Protein AF-A0A2R4X3U2-F1 (afdb_monomer)

Organism: NCBI:txid1679096

Nearest PDB structures (foldseek):
  1aep-assembly1_A  TM=3.257E-01  e=5.524E+00  Locusta migratoria
  6s37-assembly1_A  TM=3.077E-01  e=6.417E+00  Pseudomonas putida KT2440
  7vvj-assembly1_R  TM=3.241E-01  e=7.092E+00  Homo sapiens
  5ew5-assembly4_D  TM=3.239E-01  e=7.092E+00  Escherichia coli

Sequence (128 aa):
MPNPSLRDRFVDELTRDLAVSLTAICVAVAALLGYGWAIGSTVGGFTLAMVLALVIPEIHDRVWPTSYTGLAAVAWTVAAAVIVGGVFLAVEWVARLALAPTAAAGVGFVVTSAVAYALATVARSSDR

Structure (mmCIF, N/CA/C/O backbone):
data_AF-A0A2R4X3U2-F1
#
_entry.id   AF-A0A2R4X3U2-F1
#
loop_
_atom_site.group_PDB
_atom_site.id
_atom_site.type_symbol
_atom_site.label_atom_id
_atom_site.label_alt_id
_atom_site.label_comp_id
_atom_site.label_asym_id
_atom_site.label_entity_id
_atom_site.label_seq_id
_atom_site.pdbx_PDB_ins_code
_atom_site.Cartn_x
_atom_site.Cartn_y
_atom_site.Cartn_z
_atom_site.occupancy
_atom_site.B_iso_or_equiv
_atom_site.auth_seq_id
_atom_site.auth_comp_id
_atom_site.auth_asym_id
_atom_site.auth_atom_id
_atom_site.pdbx_PDB_model_num
ATOM 1 N N . MET A 1 1 ? -31.117 2.927 28.968 1.00 49.56 1 MET A N 1
ATOM 2 C CA . MET A 1 1 ? -29.747 3.435 28.733 1.00 49.56 1 MET A CA 1
ATOM 3 C C . MET A 1 1 ? -29.876 4.657 27.833 1.00 49.56 1 MET A C 1
ATOM 5 O O . MET A 1 1 ? -30.614 4.546 26.861 1.00 49.56 1 MET A O 1
ATOM 9 N N . PRO A 1 2 ? -29.303 5.824 28.176 1.00 57.19 2 PRO A N 1
ATOM 10 C CA . PRO A 1 2 ? -29.393 7.015 27.329 1.00 57.19 2 PRO A CA 1
ATOM 11 C C . PRO A 1 2 ? -28.725 6.730 25.981 1.00 57.19 2 PRO A C 1
ATOM 13 O O . PRO A 1 2 ? -27.627 6.177 25.959 1.00 57.19 2 PRO A O 1
ATOM 16 N N . ASN A 1 3 ? -29.380 7.075 24.871 1.00 64.88 3 ASN A N 1
ATOM 17 C CA . ASN A 1 3 ? -28.745 6.980 23.559 1.00 64.88 3 ASN A CA 1
ATOM 18 C C . ASN A 1 3 ? -27.614 8.021 23.483 1.00 64.88 3 ASN A C 1
ATOM 20 O O . ASN A 1 3 ? -27.888 9.198 23.738 1.00 64.88 3 ASN A O 1
ATOM 24 N N . PRO A 1 4 ? -26.371 7.630 23.142 1.00 73.25 4 PRO A N 1
ATOM 25 C CA . PRO A 1 4 ? -25.289 8.585 22.930 1.00 73.25 4 PRO A CA 1
ATOM 26 C C . PRO A 1 4 ? -25.667 9.553 21.806 1.00 73.25 4 PRO A C 1
ATOM 28 O O . PRO A 1 4 ? -26.312 9.162 20.826 1.00 73.25 4 PRO A O 1
ATOM 31 N N . SER A 1 5 ? -25.306 10.828 21.964 1.00 82.69 5 SER A N 1
ATOM 32 C CA . SER A 1 5 ? -25.671 11.854 20.991 1.00 82.69 5 SER A CA 1
ATOM 33 C C . SER A 1 5 ? -24.998 11.578 19.640 1.00 82.69 5 SER A C 1
ATOM 35 O O . SER A 1 5 ? -23.924 10.978 19.579 1.00 82.69 5 SER A O 1
ATOM 37 N N . LEU A 1 6 ? -25.608 12.030 18.537 1.00 77.88 6 LEU A N 1
ATOM 38 C CA . LEU A 1 6 ? -25.017 11.894 17.196 1.00 77.88 6 LEU A CA 1
ATOM 39 C C . LEU A 1 6 ? -23.599 12.470 17.127 1.00 77.88 6 LEU A C 1
ATOM 41 O O . 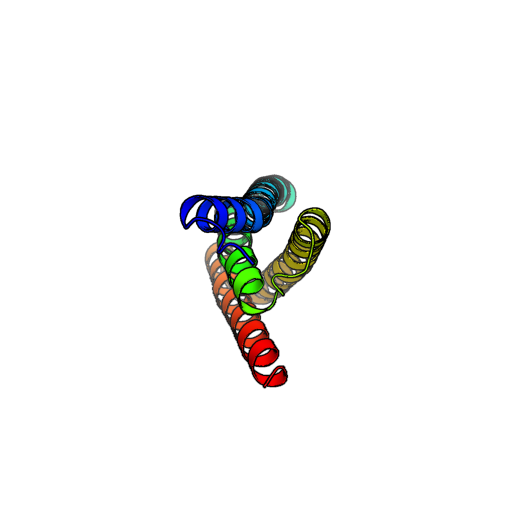LEU A 1 6 ? -22.759 11.926 16.422 1.00 77.88 6 LEU A O 1
ATOM 45 N N . ARG A 1 7 ? -23.333 13.536 17.891 1.00 80.19 7 ARG A N 1
ATOM 46 C CA . ARG A 1 7 ? -22.012 14.151 18.008 1.00 80.19 7 ARG A CA 1
ATOM 47 C C . ARG A 1 7 ? -21.005 13.209 18.658 1.00 80.19 7 ARG A C 1
ATOM 49 O O . ARG A 1 7 ? -19.906 13.085 18.138 1.00 80.19 7 ARG A O 1
ATOM 56 N N . ASP A 1 8 ? -21.369 12.558 19.758 1.00 77.19 8 ASP A N 1
ATOM 57 C CA . ASP A 1 8 ? -20.459 11.647 20.462 1.00 77.19 8 ASP A CA 1
ATOM 58 C C . ASP A 1 8 ? -20.133 10.431 19.596 1.00 77.19 8 ASP A C 1
ATOM 60 O O . ASP A 1 8 ? -18.983 10.018 19.544 1.00 77.19 8 ASP A O 1
ATOM 64 N N . ARG A 1 9 ? -21.114 9.924 18.835 1.00 69.44 9 ARG A N 1
ATOM 65 C CA . ARG A 1 9 ? -20.884 8.852 17.853 1.00 69.44 9 ARG A CA 1
ATOM 66 C C . ARG A 1 9 ? -19.982 9.316 16.711 1.00 69.44 9 ARG A C 1
ATOM 68 O O . ARG A 1 9 ? -19.035 8.621 16.389 1.00 69.44 9 ARG A O 1
ATOM 75 N N . PHE A 1 10 ? -20.217 10.509 16.159 1.00 70.69 10 PHE A N 1
ATOM 76 C CA . PHE A 1 10 ? -19.360 11.082 15.114 1.00 70.69 10 PHE A CA 1
ATOM 77 C C . PHE A 1 10 ? -17.923 11.284 15.591 1.00 70.69 10 PHE A C 1
ATOM 79 O O . PHE A 1 10 ? -16.989 10.984 14.861 1.00 70.69 10 PHE A O 1
ATOM 86 N N . VAL A 1 11 ? -17.739 11.812 16.802 1.00 70.69 11 VAL A N 1
ATOM 87 C CA . VAL A 1 11 ? -16.411 12.036 17.379 1.00 70.69 11 VAL A CA 1
ATOM 88 C C . VAL A 1 11 ? -15.728 10.705 17.658 1.00 70.69 11 VAL A C 1
ATOM 90 O O . VAL A 1 11 ? -14.563 10.568 17.312 1.00 70.69 11 VAL A O 1
ATOM 93 N N . ASP A 1 12 ? -16.419 9.724 18.230 1.00 66.06 12 ASP A N 1
ATOM 94 C CA . ASP A 1 12 ? -15.845 8.402 18.500 1.00 66.06 12 ASP A CA 1
ATOM 95 C C . ASP A 1 12 ? -15.432 7.693 17.200 1.00 66.06 12 ASP A C 1
ATOM 97 O O . ASP A 1 12 ? -14.311 7.203 17.092 1.00 66.06 12 ASP A O 1
ATOM 101 N N . GLU A 1 13 ? -16.280 7.748 16.172 1.00 62.41 13 GLU A N 1
ATOM 102 C CA . GLU A 1 13 ? -16.017 7.162 14.853 1.00 62.41 13 GLU A CA 1
ATOM 103 C C . GLU A 1 13 ? -14.865 7.879 14.133 1.00 62.41 13 GLU A C 1
ATOM 105 O O . GLU A 1 13 ? -13.924 7.229 13.684 1.00 62.41 13 GLU A O 1
ATOM 110 N N . LEU A 1 14 ? -14.834 9.221 14.158 1.00 61.78 14 LEU A N 1
ATOM 111 C CA . LEU A 1 14 ? -13.682 9.978 13.662 1.00 61.78 14 LEU A CA 1
ATOM 112 C C . LEU A 1 14 ? -12.409 9.618 14.419 1.00 61.78 14 LEU A C 1
ATOM 114 O O . LEU A 1 14 ? -11.390 9.384 13.792 1.00 61.78 14 LEU A O 1
ATOM 118 N N . THR A 1 15 ? -12.428 9.593 15.751 1.00 63.00 15 THR A N 1
ATOM 119 C CA . THR A 1 15 ? -11.201 9.418 16.547 1.00 63.00 15 THR A CA 1
ATOM 120 C C . THR A 1 15 ? -10.642 8.001 16.414 1.00 63.00 15 THR A C 1
ATOM 122 O O . THR A 1 15 ? -9.424 7.808 16.468 1.00 63.00 15 THR A O 1
ATOM 125 N N . ARG A 1 16 ? -11.517 7.015 16.201 1.00 61.28 16 ARG A N 1
ATOM 126 C CA . ARG A 1 16 ? -11.141 5.619 15.994 1.00 61.28 16 ARG A CA 1
ATOM 127 C C . ARG A 1 16 ? -10.426 5.399 14.663 1.00 61.28 16 ARG A C 1
ATOM 129 O O . ARG A 1 16 ? -9.356 4.789 14.667 1.00 61.28 16 ARG A O 1
ATOM 136 N N . ASP A 1 17 ? -10.941 5.972 13.579 1.00 67.38 17 ASP A N 1
ATOM 137 C CA . ASP A 1 17 ? -10.323 5.860 12.249 1.00 67.38 17 ASP A CA 1
ATOM 138 C C . ASP A 1 17 ? -9.196 6.867 12.017 1.00 67.38 17 ASP A C 1
ATOM 140 O O . ASP A 1 17 ? -8.296 6.632 11.202 1.00 67.38 17 ASP A O 1
ATOM 144 N N . LEU A 1 18 ? -9.169 7.968 12.776 1.00 76.56 18 LEU A N 1
ATOM 145 C CA . LEU A 1 18 ? -8.106 8.966 12.688 1.00 76.56 18 LEU A CA 1
ATOM 146 C C . LEU A 1 18 ? -6.755 8.370 13.077 1.00 76.56 18 LEU A C 1
ATOM 148 O O . LEU A 1 18 ? -5.754 8.684 12.439 1.00 76.56 18 LEU A O 1
ATOM 152 N N . ALA A 1 19 ? -6.712 7.495 14.087 1.00 81.31 19 ALA A N 1
ATOM 153 C CA . ALA A 1 19 ? -5.469 6.853 14.505 1.00 81.31 19 ALA A CA 1
ATOM 154 C C . ALA A 1 19 ? -4.883 5.985 13.382 1.00 81.31 19 ALA A C 1
ATOM 156 O O . ALA A 1 19 ? -3.699 6.106 13.069 1.00 81.31 19 ALA A O 1
ATOM 157 N N . VAL A 1 20 ? -5.706 5.159 12.735 1.00 83.50 20 VAL A N 1
ATOM 158 C CA . VAL A 1 20 ? -5.295 4.292 11.617 1.00 83.50 20 VA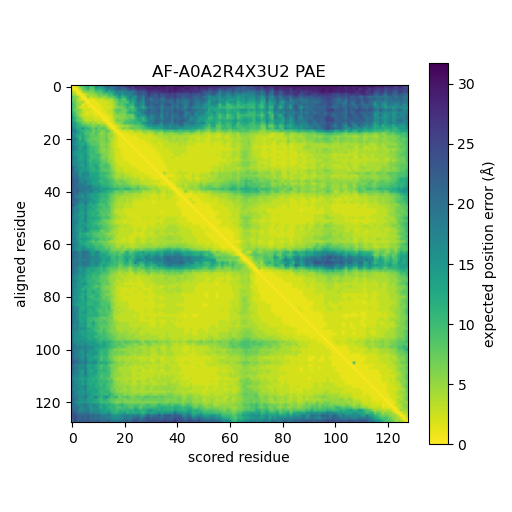L A CA 1
ATOM 159 C C . VAL A 1 20 ? -4.864 5.126 10.425 1.00 83.50 20 VAL A C 1
ATOM 161 O O . VAL A 1 20 ? -3.760 4.946 9.918 1.00 83.50 20 VAL A O 1
ATOM 164 N N . SER A 1 21 ? -5.691 6.091 10.030 1.00 84.62 21 SER A N 1
ATOM 165 C CA . SER A 1 21 ? -5.419 6.967 8.891 1.00 84.62 21 SER A CA 1
ATOM 166 C C . SER A 1 21 ? -4.128 7.760 9.091 1.00 84.62 21 SER A C 1
ATOM 168 O O . SER A 1 21 ? -3.270 7.786 8.211 1.00 84.62 21 SER A O 1
ATOM 170 N N . LEU A 1 22 ? -3.933 8.353 10.273 1.00 86.88 22 LEU A N 1
ATOM 171 C CA . LEU A 1 22 ? -2.724 9.109 10.592 1.00 86.88 22 LEU A CA 1
ATOM 172 C C . LEU A 1 22 ? -1.486 8.207 10.600 1.00 86.88 22 LEU A C 1
ATOM 174 O O . LEU A 1 22 ? -0.461 8.566 10.023 1.00 86.88 22 LEU A O 1
ATOM 178 N N . THR A 1 23 ? -1.585 7.019 11.202 1.00 87.44 23 THR A N 1
ATOM 179 C CA . THR A 1 23 ? -0.472 6.061 11.239 1.00 87.44 23 THR A CA 1
ATOM 180 C C . THR A 1 23 ? -0.125 5.581 9.830 1.00 87.44 23 THR A C 1
ATOM 182 O O . THR A 1 23 ? 1.049 5.564 9.465 1.00 87.44 23 THR A O 1
ATOM 185 N N . ALA A 1 24 ? -1.126 5.261 9.007 1.00 88.06 24 ALA A N 1
ATOM 186 C CA . ALA A 1 24 ? -0.94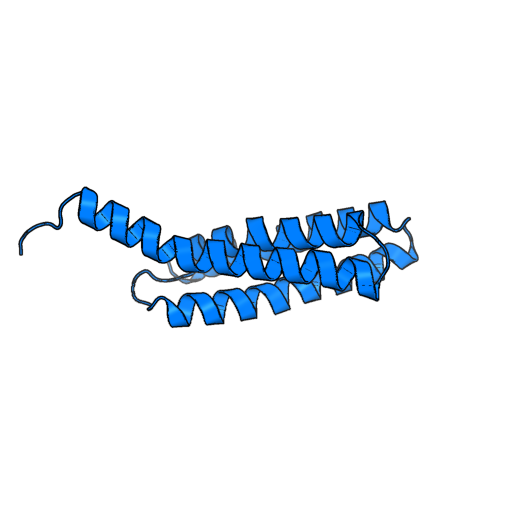3 4.860 7.616 1.00 88.06 24 ALA A CA 1
ATOM 187 C C . ALA A 1 24 ? -0.269 5.968 6.796 1.00 88.06 24 ALA A C 1
ATOM 189 O O . ALA A 1 24 ? 0.664 5.682 6.050 1.00 88.06 24 ALA A O 1
ATOM 190 N N . ILE A 1 25 ? -0.657 7.235 6.989 1.00 89.62 25 ILE A N 1
ATOM 191 C CA . ILE A 1 25 ? -0.004 8.388 6.350 1.00 89.62 25 ILE A CA 1
ATOM 192 C C . ILE A 1 25 ? 1.455 8.511 6.801 1.00 89.62 25 ILE A C 1
ATOM 194 O O . ILE A 1 25 ? 2.341 8.648 5.958 1.00 89.62 25 ILE A O 1
ATOM 198 N N . CYS A 1 26 ? 1.740 8.430 8.104 1.00 91.38 26 CYS A N 1
ATOM 199 C CA . CYS A 1 26 ? 3.112 8.493 8.613 1.00 91.38 26 CYS A CA 1
ATOM 200 C C . CYS A 1 26 ? 3.987 7.374 8.029 1.00 91.38 26 CYS A C 1
ATOM 202 O O . CYS A 1 26 ? 5.111 7.631 7.594 1.00 91.38 26 CYS A O 1
ATOM 204 N N . VAL A 1 27 ? 3.463 6.148 7.968 1.00 92.31 27 VAL A N 1
ATOM 205 C CA . VAL A 1 27 ? 4.168 5.003 7.379 1.00 92.31 27 VAL A CA 1
ATOM 206 C C . VAL A 1 27 ? 4.328 5.169 5.865 1.00 92.31 27 VAL A C 1
ATOM 208 O O . VAL A 1 27 ? 5.398 4.879 5.339 1.00 92.31 27 VAL A O 1
ATOM 211 N N . ALA A 1 28 ? 3.326 5.698 5.162 1.00 92.06 28 ALA A N 1
ATOM 212 C CA . ALA A 1 28 ? 3.403 5.985 3.732 1.00 92.06 28 ALA A CA 1
ATOM 213 C C . ALA A 1 28 ? 4.478 7.034 3.411 1.00 92.06 28 ALA A C 1
ATOM 215 O O . ALA A 1 28 ? 5.250 6.856 2.470 1.00 92.06 28 ALA A O 1
ATOM 216 N N . VAL A 1 29 ? 4.587 8.095 4.217 1.00 92.06 29 VAL A N 1
ATOM 217 C CA . VAL A 1 29 ? 5.654 9.101 4.085 1.00 92.06 29 VAL A CA 1
ATOM 218 C C . VAL A 1 29 ? 7.023 8.476 4.355 1.00 92.06 29 VAL A C 1
ATOM 220 O O . VAL A 1 29 ? 7.957 8.692 3.583 1.00 92.06 29 VAL A O 1
ATOM 223 N N . ALA A 1 30 ? 7.147 7.661 5.405 1.00 91.81 30 ALA A N 1
ATOM 224 C CA . ALA A 1 30 ? 8.386 6.945 5.696 1.00 91.81 30 ALA A CA 1
ATOM 225 C C . ALA A 1 30 ? 8.779 5.997 4.551 1.00 91.81 30 ALA A C 1
ATOM 227 O O . ALA A 1 30 ? 9.948 5.952 4.171 1.00 91.81 30 ALA A O 1
ATOM 228 N N . ALA A 1 31 ? 7.811 5.294 3.959 1.00 89.94 31 ALA A N 1
ATOM 229 C CA . ALA A 1 31 ? 8.024 4.414 2.818 1.00 89.94 31 ALA A CA 1
ATOM 230 C C . ALA A 1 31 ? 8.444 5.192 1.566 1.00 89.94 31 ALA A C 1
ATOM 232 O O . ALA A 1 31 ? 9.406 4.798 0.916 1.00 89.94 31 ALA A O 1
ATOM 233 N N . LEU A 1 32 ? 7.794 6.321 1.259 1.00 90.81 32 LEU A N 1
ATOM 234 C CA . LEU A 1 32 ? 8.168 7.198 0.144 1.00 90.81 32 LEU A CA 1
ATOM 235 C C . LEU A 1 32 ? 9.632 7.632 0.248 1.00 90.81 32 LEU A C 1
ATOM 237 O O . LEU A 1 32 ? 10.396 7.497 -0.710 1.00 90.81 32 LEU A O 1
ATOM 241 N N . LEU A 1 33 ? 10.017 8.144 1.420 1.00 89.50 33 LEU A N 1
ATOM 242 C CA . LEU A 1 33 ? 11.378 8.601 1.673 1.00 89.50 33 LEU A CA 1
ATOM 243 C C . LEU A 1 33 ? 12.354 7.424 1.636 1.00 89.50 33 LEU A C 1
ATOM 245 O O . LEU A 1 33 ? 13.308 7.452 0.864 1.00 89.50 33 LEU A O 1
ATOM 249 N N . GLY A 1 34 ? 12.094 6.361 2.398 1.00 89.31 34 GLY A N 1
ATOM 250 C CA . GLY A 1 34 ? 12.961 5.184 2.461 1.00 89.31 34 GLY A CA 1
ATOM 251 C C . GLY A 1 34 ? 13.192 4.549 1.091 1.00 89.31 34 GLY A C 1
ATOM 252 O O . GLY A 1 34 ? 14.320 4.206 0.747 1.00 89.31 34 GLY A O 1
ATOM 253 N N . TYR A 1 35 ? 12.150 4.479 0.265 1.00 90.06 35 TYR A N 1
ATOM 254 C CA . TYR A 1 35 ? 12.239 3.981 -1.101 1.00 90.06 35 TYR A CA 1
ATOM 255 C C . TYR A 1 35 ? 13.110 4.885 -1.981 1.00 90.06 35 TYR A C 1
ATOM 257 O O . TYR A 1 35 ? 13.976 4.398 -2.711 1.00 90.06 35 TYR A O 1
ATOM 265 N N . GLY A 1 36 ? 12.914 6.204 -1.904 1.00 86.50 36 GLY A N 1
ATOM 266 C CA . GLY A 1 36 ? 13.739 7.173 -2.625 1.00 86.50 36 GLY A CA 1
ATOM 267 C C . GLY A 1 36 ? 15.222 7.052 -2.268 1.00 86.50 36 GLY A C 1
ATOM 268 O O . GLY A 1 36 ? 16.061 7.050 -3.163 1.00 86.50 36 GLY A O 1
ATOM 269 N N . TRP A 1 37 ? 15.536 6.867 -0.985 1.00 86.56 37 TRP A N 1
ATOM 270 C CA . TRP A 1 37 ? 16.908 6.686 -0.505 1.00 86.56 37 TRP A CA 1
ATOM 271 C C . TRP A 1 37 ? 17.521 5.338 -0.909 1.00 86.56 37 TRP A C 1
ATOM 273 O O . TRP A 1 37 ? 18.685 5.295 -1.294 1.00 86.56 37 TRP A O 1
ATOM 283 N N . ALA A 1 38 ? 16.764 4.242 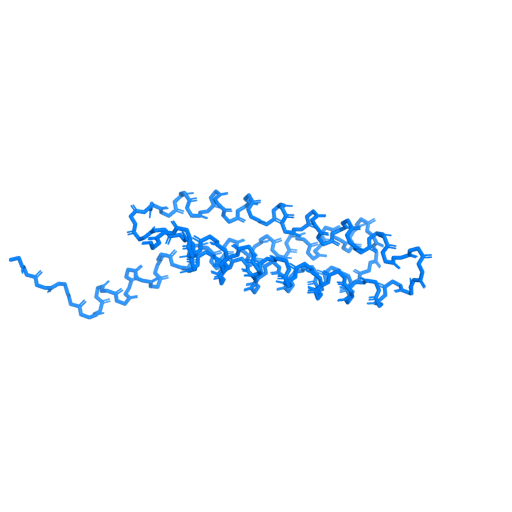-0.827 1.00 87.50 38 ALA A N 1
ATOM 284 C CA . ALA A 1 38 ? 17.296 2.896 -1.049 1.00 87.50 38 ALA A CA 1
ATOM 285 C C . ALA A 1 38 ? 17.334 2.478 -2.528 1.00 87.50 38 ALA A C 1
ATOM 287 O O . ALA A 1 38 ? 18.240 1.762 -2.946 1.00 87.50 38 ALA A O 1
ATOM 288 N N . ILE A 1 39 ? 16.332 2.883 -3.314 1.00 84.81 39 ILE A N 1
ATOM 289 C CA . ILE A 1 39 ? 16.100 2.384 -4.680 1.00 84.81 39 ILE A CA 1
ATOM 290 C C . ILE A 1 39 ? 16.227 3.508 -5.721 1.00 84.81 39 ILE A C 1
ATOM 292 O O . ILE A 1 39 ? 16.431 3.230 -6.902 1.00 84.81 39 ILE A O 1
ATOM 296 N N . GLY A 1 40 ? 16.128 4.779 -5.315 1.00 84.44 40 GLY A N 1
ATOM 297 C CA . GLY A 1 40 ? 16.355 5.925 -6.202 1.00 84.44 40 GLY A CA 1
ATOM 298 C C . GLY A 1 40 ? 15.210 6.238 -7.170 1.00 84.44 40 GLY A C 1
ATOM 299 O O . GLY A 1 40 ? 15.410 6.984 -8.125 1.00 84.44 40 GLY A O 1
ATOM 300 N N . SER A 1 41 ? 14.008 5.687 -6.958 1.00 86.12 41 SER A N 1
ATOM 301 C CA . SER A 1 41 ? 12.838 5.956 -7.809 1.00 86.12 41 SER A CA 1
ATOM 302 C C . SER A 1 41 ? 11.713 6.629 -7.027 1.00 86.12 41 SER A C 1
ATOM 304 O O . SER A 1 41 ? 11.045 6.016 -6.194 1.00 86.12 41 SER A O 1
ATOM 306 N N . THR A 1 42 ? 11.469 7.903 -7.343 1.00 87.50 42 THR A N 1
ATOM 307 C CA . THR A 1 42 ? 10.378 8.695 -6.758 1.00 87.50 42 THR A CA 1
ATOM 308 C C . THR A 1 42 ? 9.007 8.132 -7.122 1.00 87.50 42 THR A C 1
ATOM 310 O O . THR A 1 42 ? 8.119 8.107 -6.278 1.00 87.50 42 THR A O 1
ATOM 313 N N . VAL A 1 43 ? 8.828 7.637 -8.353 1.00 89.31 43 VAL A N 1
ATOM 314 C CA . VAL A 1 43 ? 7.538 7.077 -8.793 1.00 89.31 43 VAL A CA 1
ATOM 315 C C . VAL A 1 43 ? 7.237 5.755 -8.083 1.00 89.31 43 VAL A C 1
ATOM 317 O O . VAL A 1 43 ? 6.099 5.528 -7.672 1.00 89.31 43 VAL A O 1
ATOM 320 N N . GLY A 1 44 ? 8.251 4.907 -7.876 1.00 87.69 44 GLY A N 1
ATOM 321 C CA . GLY A 1 44 ? 8.115 3.671 -7.097 1.00 87.69 44 GLY A CA 1
ATOM 322 C C . GLY A 1 44 ? 7.751 3.953 -5.639 1.00 87.69 44 GLY A C 1
ATOM 323 O O . GLY A 1 44 ? 6.774 3.418 -5.124 1.00 87.69 44 GLY A O 1
ATOM 324 N N . GLY A 1 45 ? 8.459 4.891 -5.003 1.00 90.31 45 GLY A N 1
ATOM 325 C CA . GLY A 1 45 ? 8.143 5.313 -3.637 1.00 90.31 45 GLY A CA 1
ATOM 326 C C . GLY A 1 45 ? 6.751 5.935 -3.510 1.00 90.31 45 GLY A C 1
ATOM 327 O O . GLY A 1 45 ? 6.036 5.653 -2.553 1.00 90.31 45 GLY A O 1
ATOM 328 N N . PHE A 1 46 ? 6.333 6.742 -4.489 1.00 92.38 46 PHE A N 1
ATOM 329 C CA . PHE A 1 46 ? 5.009 7.365 -4.503 1.00 92.38 46 PHE A CA 1
ATOM 330 C C . PHE A 1 46 ? 3.888 6.338 -4.657 1.00 92.38 46 PHE A C 1
ATOM 332 O O . PHE A 1 46 ? 2.900 6.390 -3.930 1.00 92.38 46 PHE A O 1
ATOM 339 N N . THR A 1 47 ? 4.044 5.384 -5.573 1.00 93.00 47 THR A N 1
ATOM 340 C CA . THR A 1 47 ? 3.050 4.320 -5.771 1.00 93.00 47 THR A CA 1
ATOM 341 C C . THR A 1 47 ? 2.945 3.412 -4.548 1.00 93.00 47 THR A C 1
ATOM 343 O O . THR A 1 47 ? 1.829 3.127 -4.122 1.00 93.00 47 THR A O 1
ATOM 346 N N . LEU A 1 48 ? 4.064 3.054 -3.908 1.00 92.38 48 LEU A N 1
ATOM 347 C CA . LEU A 1 48 ? 4.056 2.351 -2.622 1.00 92.38 48 LEU A CA 1
ATOM 348 C C . LEU A 1 48 ? 3.322 3.159 -1.540 1.00 92.38 48 LEU A C 1
ATOM 350 O O . LEU A 1 48 ? 2.440 2.629 -0.868 1.00 92.38 48 LEU A O 1
ATOM 354 N N . ALA A 1 49 ? 3.635 4.448 -1.397 1.00 93.38 49 ALA A N 1
ATOM 355 C CA . ALA A 1 49 ? 2.975 5.319 -0.427 1.00 93.38 49 ALA A CA 1
ATOM 356 C C . ALA A 1 49 ? 1.461 5.419 -0.668 1.00 93.38 49 ALA A C 1
ATOM 358 O O . ALA A 1 49 ? 0.687 5.381 0.286 1.00 93.38 49 ALA A O 1
ATOM 359 N N . MET A 1 50 ? 1.029 5.481 -1.931 1.00 92.50 50 MET A N 1
ATOM 360 C CA . MET A 1 50 ? -0.389 5.459 -2.296 1.00 92.50 50 MET A CA 1
ATOM 361 C C . MET A 1 50 ? -1.071 4.151 -1.907 1.00 92.50 50 MET A C 1
ATOM 363 O O . MET A 1 50 ? -2.165 4.203 -1.350 1.00 92.50 50 MET A O 1
ATOM 367 N N . VAL A 1 51 ? -0.438 2.993 -2.131 1.00 92.00 51 VAL A N 1
ATOM 368 C CA . VAL A 1 51 ? -0.990 1.717 -1.646 1.00 92.00 51 VAL A CA 1
ATOM 369 C C . VAL A 1 51 ? -1.171 1.777 -0.131 1.00 92.00 51 VAL A C 1
ATOM 371 O O . VAL A 1 51 ? -2.259 1.509 0.361 1.00 92.00 51 VAL A O 1
ATOM 374 N N . LEU A 1 52 ? -0.141 2.166 0.619 1.00 92.44 52 LEU A N 1
ATOM 375 C CA . LEU A 1 52 ? -0.199 2.152 2.082 1.00 92.44 52 LEU A CA 1
ATOM 376 C C . LEU A 1 52 ? -1.246 3.132 2.637 1.00 92.44 52 LEU A C 1
ATOM 378 O O . LEU A 1 52 ? -1.999 2.773 3.537 1.00 92.44 52 LEU A O 1
ATOM 382 N N . ALA A 1 53 ? -1.335 4.341 2.080 1.00 90.00 53 ALA A N 1
ATOM 383 C CA . ALA A 1 53 ? -2.260 5.368 2.553 1.00 90.00 53 ALA A CA 1
ATOM 384 C C . ALA A 1 53 ? -3.727 5.094 2.184 1.00 90.00 53 ALA A C 1
ATOM 386 O O . ALA A 1 53 ? -4.613 5.503 2.927 1.00 90.00 53 ALA A O 1
ATOM 387 N N . LEU A 1 54 ? -3.995 4.431 1.053 1.00 87.94 54 LEU A N 1
ATOM 388 C CA . LEU A 1 54 ? -5.362 4.190 0.574 1.00 87.94 54 LEU A CA 1
ATOM 389 C C . LEU A 1 54 ? -5.894 2.816 0.974 1.00 87.94 54 LEU A C 1
ATOM 391 O O . LEU A 1 54 ? -7.056 2.679 1.337 1.00 87.94 54 LEU A O 1
ATOM 395 N N . VAL A 1 55 ? -5.056 1.784 0.886 1.00 87.56 55 VAL A N 1
ATOM 396 C CA . VAL A 1 55 ? -5.501 0.397 1.039 1.00 87.56 55 VAL A CA 1
ATOM 397 C C . VAL A 1 55 ? -5.605 0.007 2.509 1.00 87.56 55 VAL A C 1
ATOM 399 O O . VAL A 1 55 ? -6.518 -0.725 2.873 1.00 87.56 55 VAL A O 1
ATOM 402 N N . ILE A 1 56 ? -4.706 0.488 3.372 1.00 88.38 56 ILE A N 1
ATOM 403 C CA . ILE A 1 56 ? -4.693 0.063 4.778 1.00 88.38 56 ILE A CA 1
ATOM 404 C C . ILE A 1 56 ? -5.935 0.539 5.545 1.00 88.38 56 ILE A C 1
ATOM 406 O O . ILE A 1 56 ? -6.555 -0.319 6.177 1.00 88.38 56 ILE A O 1
ATOM 410 N N . PRO A 1 57 ? -6.342 1.827 5.483 1.00 85.25 57 PRO A N 1
ATOM 411 C CA . PRO A 1 57 ? -7.566 2.271 6.152 1.00 85.25 57 PRO A CA 1
ATOM 412 C C . PRO A 1 57 ? -8.798 1.518 5.638 1.00 85.25 57 PRO A C 1
ATOM 414 O O . PRO A 1 57 ? -9.571 0.981 6.416 1.00 85.25 57 PRO A O 1
ATOM 417 N N . GLU A 1 58 ? -8.907 1.334 4.322 1.00 83.94 58 GLU A N 1
ATOM 418 C CA . GLU A 1 58 ? -10.040 0.626 3.720 1.00 83.94 58 GLU A CA 1
ATOM 419 C C . GLU A 1 58 ? -10.125 -0.857 4.136 1.00 83.94 58 GLU A C 1
ATOM 421 O O . GLU A 1 58 ? -11.218 -1.393 4.327 1.00 83.94 58 GLU A O 1
ATOM 426 N N . ILE A 1 59 ? -8.994 -1.562 4.279 1.00 84.69 59 ILE A N 1
ATOM 427 C CA . ILE A 1 59 ? -9.000 -2.933 4.820 1.00 84.69 59 ILE A CA 1
ATOM 428 C C . ILE A 1 59 ? -9.391 -2.915 6.296 1.00 84.69 59 ILE A C 1
ATOM 430 O O . ILE A 1 59 ? -10.160 -3.781 6.722 1.00 84.69 59 ILE A O 1
ATOM 434 N N . HIS A 1 60 ? -8.854 -1.967 7.066 1.00 84.88 60 HIS A N 1
ATOM 435 C CA . HIS A 1 60 ? -9.161 -1.836 8.485 1.00 84.88 60 HIS A CA 1
ATOM 436 C C . HIS A 1 60 ? -10.674 -1.712 8.690 1.00 84.88 60 HIS A C 1
ATOM 438 O O . HIS A 1 60 ? -11.253 -2.518 9.413 1.00 84.88 60 HIS A O 1
ATOM 444 N N . ASP A 1 61 ? -11.335 -0.830 7.946 1.00 81.38 61 ASP A N 1
ATOM 445 C CA . ASP A 1 61 ? -12.780 -0.592 8.051 1.00 81.38 61 ASP A CA 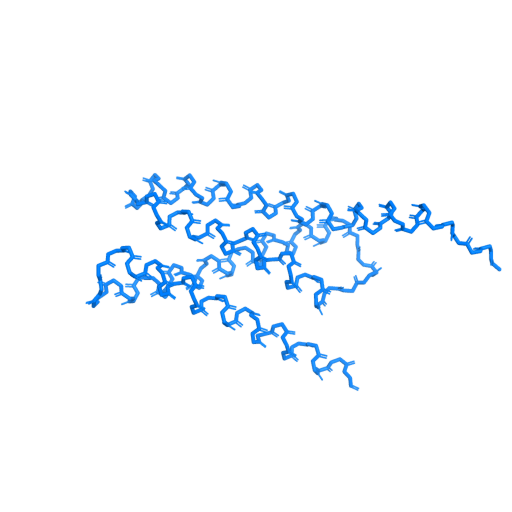1
ATOM 446 C C . ASP A 1 61 ? -13.623 -1.825 7.685 1.00 81.38 61 ASP A C 1
ATOM 448 O O . ASP A 1 61 ? -14.763 -1.988 8.127 1.00 81.38 61 ASP A O 1
ATOM 452 N N . ARG A 1 62 ? -13.080 -2.728 6.859 1.00 79.06 62 ARG A N 1
ATOM 453 C CA . ARG A 1 62 ? -13.781 -3.944 6.415 1.00 79.06 62 ARG A CA 1
ATOM 454 C C . ARG A 1 62 ? -13.634 -5.124 7.363 1.00 79.06 62 ARG A C 1
ATOM 456 O O . ARG A 1 62 ? -14.536 -5.961 7.384 1.00 79.06 62 ARG A O 1
ATOM 463 N N . VAL A 1 63 ? -12.502 -5.229 8.056 1.00 80.44 63 VAL A N 1
ATOM 464 C CA . VAL A 1 63 ? -12.107 -6.435 8.805 1.00 80.44 63 VAL A CA 1
ATOM 465 C C . VAL A 1 63 ? -12.049 -6.181 10.311 1.00 80.44 63 VAL A C 1
ATOM 467 O O . VAL A 1 63 ? -12.185 -7.120 11.090 1.00 80.44 63 VAL A O 1
ATOM 470 N N . TRP A 1 64 ? -11.841 -4.939 10.751 1.00 76.81 64 TRP A N 1
ATOM 471 C CA . TRP A 1 64 ? -11.541 -4.646 12.146 1.00 76.81 64 TRP A CA 1
ATOM 472 C C . TRP A 1 64 ? -12.801 -4.428 13.003 1.00 76.81 64 TRP A C 1
ATOM 474 O O . TRP A 1 64 ? -13.628 -3.569 12.694 1.00 76.81 64 TRP A O 1
ATOM 484 N N . PRO A 1 65 ? -12.961 -5.153 14.125 1.00 66.06 65 PRO A N 1
ATOM 485 C CA . PRO A 1 65 ? -14.115 -4.981 15.005 1.00 66.06 65 PRO A CA 1
ATOM 486 C C . PRO A 1 65 ? -14.102 -3.671 15.804 1.00 66.06 65 PRO A C 1
ATOM 488 O O . PRO A 1 65 ? -13.087 -3.260 16.373 1.00 66.06 65 PRO A O 1
ATOM 491 N N . THR A 1 66 ? -15.286 -3.078 15.985 1.00 66.19 66 THR A N 1
ATOM 492 C CA . THR A 1 66 ? -15.527 -1.857 16.778 1.00 66.19 66 THR A CA 1
ATOM 493 C C . THR A 1 66 ? -15.399 -2.058 18.300 1.00 66.19 66 THR A C 1
ATOM 495 O O . THR A 1 66 ? -15.868 -1.239 19.092 1.00 66.19 66 THR A O 1
ATOM 498 N N . SER A 1 67 ? -14.727 -3.108 18.770 1.00 66.00 67 SER A N 1
ATOM 499 C CA . SER A 1 67 ? -14.446 -3.350 20.196 1.00 66.00 67 SER A CA 1
ATOM 500 C C . SER A 1 67 ? -12.988 -3.085 20.595 1.00 66.00 67 SER A C 1
ATOM 502 O O . SER A 1 67 ? -12.699 -2.962 21.783 1.00 66.00 67 SER A O 1
ATOM 504 N N . TYR A 1 68 ? -12.067 -2.940 19.638 1.00 64.81 68 TYR A N 1
ATOM 505 C CA . TYR A 1 68 ? -10.633 -2.794 19.919 1.00 64.81 68 TYR A CA 1
ATOM 506 C C . TYR A 1 68 ? -10.193 -1.345 20.181 1.00 64.81 68 TYR A C 1
ATOM 508 O O . TYR A 1 68 ? -10.758 -0.397 19.633 1.00 64.81 68 TYR A O 1
ATOM 516 N N . THR A 1 69 ? -9.168 -1.180 21.024 1.00 73.44 69 THR A N 1
ATOM 517 C CA . THR A 1 69 ? -8.599 0.118 21.426 1.00 73.44 69 THR A CA 1
ATOM 518 C C . THR A 1 69 ? -7.716 0.734 20.333 1.00 73.44 69 THR A C 1
ATOM 520 O O . THR A 1 69 ? -7.198 0.030 19.465 1.00 73.44 69 THR A O 1
ATOM 523 N N . GLY A 1 70 ? -7.470 2.049 20.413 1.00 72.00 70 GLY A N 1
ATOM 524 C CA . GLY A 1 70 ? -6.637 2.768 19.437 1.00 72.00 70 GLY A CA 1
ATOM 525 C C . GLY A 1 70 ? -5.200 2.241 19.316 1.00 72.00 70 GLY A C 1
ATOM 526 O O . GLY A 1 70 ? -4.658 2.199 18.218 1.00 72.00 70 GLY A O 1
ATOM 527 N N . LEU A 1 71 ? -4.588 1.754 20.405 1.00 78.56 71 LEU A N 1
ATOM 528 C CA . LEU A 1 71 ? -3.231 1.186 20.356 1.00 78.56 71 LEU A CA 1
ATOM 529 C C . LEU A 1 71 ? -3.175 -0.112 19.529 1.00 78.56 71 LEU A C 1
ATOM 531 O O . LEU A 1 71 ? -2.219 -0.336 18.788 1.00 78.56 71 LEU A O 1
ATOM 535 N N . ALA A 1 72 ? -4.208 -0.955 19.633 1.00 81.94 72 ALA A N 1
ATOM 536 C CA . ALA A 1 72 ? -4.308 -2.173 18.835 1.00 81.94 72 ALA A CA 1
ATOM 537 C C . ALA A 1 72 ? -4.477 -1.844 17.343 1.00 81.94 72 ALA A C 1
ATOM 539 O O . ALA A 1 72 ? -3.856 -2.493 16.505 1.00 81.94 72 ALA A O 1
ATOM 540 N N . ALA A 1 73 ? -5.234 -0.788 17.026 1.00 81.56 73 ALA A N 1
ATOM 541 C CA . ALA A 1 73 ? -5.403 -0.296 15.660 1.00 81.56 73 ALA A CA 1
ATOM 542 C C . ALA A 1 73 ? -4.082 0.231 15.064 1.00 81.56 73 ALA A C 1
ATOM 544 O O . ALA A 1 73 ? -3.753 -0.067 13.916 1.00 81.56 73 ALA A O 1
ATOM 545 N N . VAL A 1 74 ? -3.262 0.936 15.855 1.00 85.19 74 VAL A N 1
ATOM 546 C CA . VAL A 1 74 ? -1.913 1.375 15.444 1.00 85.19 74 VAL A CA 1
ATOM 547 C C . VAL A 1 74 ? -1.005 0.176 15.161 1.00 85.19 74 VAL A C 1
ATOM 549 O O . VAL A 1 74 ? -0.394 0.107 14.095 1.00 85.19 74 VAL A O 1
ATOM 552 N N . ALA A 1 75 ? -0.928 -0.791 16.082 1.00 88.31 75 ALA A N 1
ATOM 553 C CA . ALA A 1 75 ? -0.102 -1.987 15.901 1.00 88.31 75 ALA A CA 1
ATOM 554 C C . ALA A 1 75 ? -0.535 -2.795 14.668 1.00 88.31 75 ALA A C 1
ATOM 556 O O . ALA A 1 75 ? 0.308 -3.239 13.885 1.00 88.31 75 ALA A O 1
ATOM 557 N N . TRP A 1 76 ? -1.847 -2.924 14.460 1.00 89.50 76 TRP A N 1
ATOM 558 C CA . TRP A 1 76 ? -2.407 -3.549 13.270 1.00 89.50 76 TRP A CA 1
ATOM 559 C C . TRP A 1 76 ? -2.021 -2.796 11.997 1.00 89.50 76 TRP A C 1
ATOM 561 O O . TRP A 1 76 ? -1.558 -3.414 11.045 1.00 89.50 76 TRP A O 1
ATOM 571 N N . THR A 1 77 ? -2.124 -1.464 12.001 1.00 88.88 77 THR A N 1
ATOM 572 C CA . THR A 1 77 ? -1.773 -0.609 10.855 1.00 88.88 77 THR A CA 1
ATOM 573 C C . THR A 1 77 ? -0.314 -0.791 10.452 1.00 88.88 77 THR A C 1
ATOM 575 O O . THR A 1 77 ? -0.010 -0.942 9.271 1.00 88.88 77 THR A O 1
ATOM 578 N N . VAL A 1 78 ? 0.596 -0.839 11.429 1.00 89.94 78 VAL A N 1
ATOM 579 C CA . VAL A 1 78 ? 2.024 -1.079 11.179 1.00 89.94 78 VAL A CA 1
ATOM 580 C C . VAL A 1 78 ? 2.252 -2.478 10.605 1.00 89.94 78 VAL A C 1
ATOM 582 O O . VAL A 1 78 ? 2.958 -2.618 9.608 1.00 89.94 78 VAL A O 1
ATOM 585 N N . ALA A 1 79 ? 1.636 -3.512 11.183 1.00 91.00 79 ALA A N 1
ATOM 586 C CA . ALA A 1 79 ? 1.764 -4.880 10.682 1.00 91.00 79 ALA A CA 1
ATOM 587 C C . ALA A 1 79 ? 1.213 -5.021 9.252 1.00 91.00 79 ALA A C 1
ATOM 589 O O . ALA A 1 79 ? 1.882 -5.577 8.379 1.00 91.00 79 ALA A O 1
ATOM 590 N N . ALA A 1 80 ? 0.032 -4.458 8.990 1.00 90.19 80 ALA A N 1
ATOM 591 C CA . ALA A 1 80 ? -0.583 -4.424 7.670 1.00 90.19 80 ALA A CA 1
ATOM 592 C C . ALA A 1 80 ? 0.311 -3.688 6.664 1.00 90.19 80 ALA A C 1
ATOM 594 O O . ALA A 1 80 ? 0.531 -4.192 5.565 1.00 90.19 80 ALA A O 1
ATOM 595 N N . ALA A 1 81 ? 0.897 -2.552 7.050 1.00 92.00 81 ALA A N 1
ATOM 596 C CA . ALA A 1 81 ? 1.804 -1.801 6.191 1.00 92.00 81 ALA A CA 1
ATOM 597 C C . ALA A 1 81 ? 3.057 -2.593 5.811 1.00 92.00 81 ALA A C 1
ATOM 599 O O . ALA A 1 81 ? 3.473 -2.560 4.654 1.00 92.00 81 ALA A O 1
ATOM 600 N N . VAL A 1 82 ? 3.642 -3.331 6.758 1.00 94.25 82 VAL A N 1
ATOM 601 C CA . VAL A 1 82 ? 4.804 -4.189 6.494 1.00 94.25 82 VAL A CA 1
ATOM 602 C C . VAL A 1 82 ? 4.444 -5.301 5.510 1.00 94.25 82 VAL A C 1
ATOM 604 O O . VAL A 1 82 ? 5.185 -5.533 4.557 1.00 94.25 82 VAL A O 1
ATOM 607 N N . ILE A 1 83 ? 3.298 -5.960 5.697 1.00 93.25 83 ILE A N 1
ATOM 608 C CA . ILE A 1 83 ? 2.844 -7.040 4.810 1.00 93.25 83 ILE A CA 1
ATOM 609 C C . ILE A 1 83 ? 2.559 -6.497 3.408 1.00 93.25 83 ILE A C 1
ATOM 611 O O . ILE A 1 83 ? 3.110 -6.991 2.427 1.00 93.25 83 ILE A O 1
ATOM 615 N N . VAL A 1 84 ? 1.728 -5.459 3.309 1.00 92.56 84 VAL A N 1
ATOM 616 C CA . VAL A 1 84 ? 1.323 -4.844 2.038 1.00 92.56 84 VAL A CA 1
ATOM 617 C C . VAL A 1 84 ? 2.534 -4.269 1.304 1.00 92.56 84 VAL A C 1
ATOM 619 O O . VAL A 1 84 ? 2.699 -4.507 0.108 1.00 92.56 84 VAL A O 1
ATOM 622 N N . GLY A 1 85 ? 3.425 -3.577 2.015 1.00 92.88 85 GLY A N 1
ATOM 623 C CA . GLY A 1 85 ? 4.668 -3.062 1.451 1.00 92.88 85 GLY A CA 1
ATOM 624 C C . GLY A 1 85 ? 5.605 -4.174 0.980 1.00 92.88 85 GLY A C 1
ATOM 625 O O . GLY A 1 85 ? 6.163 -4.082 -0.110 1.00 92.88 85 GLY A O 1
ATOM 626 N N . GLY A 1 86 ? 5.729 -5.263 1.741 1.00 93.06 86 GLY A N 1
ATOM 627 C CA . GLY A 1 86 ? 6.506 -6.436 1.341 1.00 93.06 86 GLY A CA 1
ATOM 628 C C . GLY A 1 86 ? 5.973 -7.095 0.065 1.00 93.06 86 GLY A C 1
ATOM 629 O O . GLY A 1 86 ? 6.753 -7.397 -0.837 1.00 93.06 86 GLY A O 1
ATOM 630 N N . VAL A 1 87 ? 4.651 -7.259 -0.050 1.00 94.38 87 VAL A N 1
ATOM 631 C CA . VAL A 1 87 ? 4.002 -7.784 -1.265 1.00 94.38 87 VAL A CA 1
ATOM 632 C C . VAL A 1 87 ? 4.259 -6.864 -2.454 1.00 94.38 87 VAL A C 1
ATOM 634 O O . VAL A 1 87 ? 4.666 -7.347 -3.510 1.00 94.38 87 VAL A O 1
ATOM 637 N N . PHE A 1 88 ? 4.097 -5.551 -2.278 1.00 95.00 88 PHE A N 1
ATOM 638 C CA . PHE A 1 88 ? 4.397 -4.573 -3.322 1.00 95.00 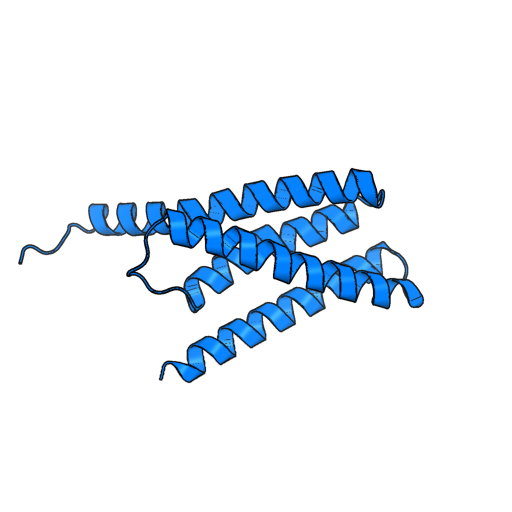88 PHE A CA 1
ATOM 639 C C . PHE A 1 88 ? 5.834 -4.705 -3.819 1.00 95.00 88 PHE A C 1
ATOM 641 O O . PHE A 1 88 ? 6.056 -4.824 -5.023 1.00 95.00 88 PHE A O 1
ATOM 648 N N . LEU A 1 89 ? 6.802 -4.739 -2.901 1.00 93.88 89 LEU A N 1
ATOM 649 C CA . LEU A 1 89 ? 8.217 -4.855 -3.245 1.00 93.88 89 LEU A CA 1
ATOM 650 C C . LEU A 1 89 ? 8.520 -6.171 -3.964 1.00 93.88 89 LEU A C 1
ATOM 652 O O . LEU A 1 89 ? 9.257 -6.166 -4.947 1.00 93.88 89 LEU A O 1
ATOM 656 N N . ALA A 1 90 ? 7.933 -7.286 -3.523 1.00 95.19 90 ALA A N 1
ATOM 657 C CA . ALA A 1 90 ? 8.117 -8.582 -4.169 1.00 95.19 90 ALA A CA 1
ATOM 658 C C . ALA A 1 90 ? 7.562 -8.589 -5.602 1.00 95.19 90 ALA A C 1
ATOM 660 O O . ALA A 1 90 ? 8.251 -9.015 -6.531 1.00 95.19 90 ALA A O 1
ATOM 661 N N . VAL A 1 91 ? 6.342 -8.079 -5.799 1.00 95.38 91 VAL A N 1
ATOM 662 C CA . VAL A 1 91 ? 5.717 -7.998 -7.127 1.00 95.38 91 VAL A CA 1
ATOM 663 C C . VAL A 1 91 ? 6.500 -7.061 -8.035 1.00 95.38 91 VAL A C 1
ATOM 665 O O . VAL A 1 91 ? 6.782 -7.414 -9.179 1.00 95.38 91 VAL A O 1
ATOM 668 N N . GLU A 1 92 ? 6.869 -5.882 -7.540 1.00 93.19 92 GLU A N 1
ATOM 669 C CA . GLU A 1 92 ? 7.651 -4.924 -8.310 1.00 93.19 92 GLU A CA 1
ATOM 670 C C . GLU A 1 92 ? 8.995 -5.532 -8.730 1.00 93.19 92 GLU A C 1
ATOM 672 O O . GLU A 1 92 ? 9.390 -5.413 -9.891 1.00 93.19 92 GLU A O 1
ATOM 677 N N . TRP A 1 93 ? 9.688 -6.210 -7.814 1.00 93.81 93 TRP A N 1
ATOM 678 C CA . TRP A 1 93 ? 10.980 -6.828 -8.095 1.00 93.81 93 TRP A CA 1
ATOM 679 C C . TRP A 1 93 ? 10.881 -7.887 -9.197 1.00 93.81 93 TRP A C 1
ATOM 681 O O . TRP A 1 93 ? 11.693 -7.885 -10.121 1.00 93.81 93 TRP A O 1
ATOM 691 N N . VAL A 1 94 ? 9.841 -8.726 -9.167 1.00 95.81 94 VAL A N 1
ATOM 692 C CA . VAL A 1 94 ? 9.564 -9.695 -10.240 1.00 95.81 94 VAL A CA 1
ATOM 693 C C . VAL A 1 94 ? 9.206 -8.986 -11.549 1.00 95.81 94 VAL A C 1
ATOM 695 O O . VAL A 1 94 ? 9.711 -9.353 -12.607 1.00 95.81 94 VAL A O 1
ATOM 698 N N . ALA A 1 95 ? 8.380 -7.941 -11.503 1.00 94.38 95 ALA A N 1
ATOM 699 C CA . ALA A 1 95 ? 7.968 -7.198 -12.692 1.00 94.38 95 ALA A CA 1
ATOM 700 C C . ALA A 1 95 ? 9.152 -6.502 -13.391 1.00 94.38 95 ALA A C 1
ATOM 702 O O . ALA A 1 95 ? 9.192 -6.436 -14.621 1.00 94.38 95 ALA A O 1
ATOM 703 N N . ARG A 1 96 ? 10.158 -6.048 -12.633 1.00 93.06 96 ARG A N 1
ATOM 704 C CA . ARG A 1 96 ? 11.397 -5.456 -13.170 1.00 93.06 96 ARG A CA 1
ATOM 705 C C . ARG A 1 96 ? 12.234 -6.420 -14.011 1.00 93.06 96 ARG A C 1
ATOM 707 O O . ARG A 1 96 ? 13.068 -5.953 -14.778 1.00 93.06 96 ARG A O 1
ATOM 714 N N . LEU A 1 97 ? 12.006 -7.733 -13.920 1.00 94.25 97 LEU A N 1
ATOM 715 C CA . LEU A 1 97 ? 12.674 -8.712 -14.786 1.00 94.25 97 LEU A CA 1
ATOM 716 C C . LEU A 1 97 ? 12.256 -8.575 -16.260 1.00 94.25 97 LEU A C 1
ATOM 718 O O . LEU A 1 97 ? 12.991 -9.013 -17.140 1.00 94.25 97 LEU A O 1
ATOM 722 N N . ALA A 1 98 ? 11.090 -7.976 -16.531 1.00 95.38 98 ALA A N 1
ATOM 723 C CA . ALA A 1 98 ? 10.526 -7.860 -17.877 1.00 95.38 98 ALA A CA 1
ATOM 724 C C . ALA A 1 98 ? 10.073 -6.438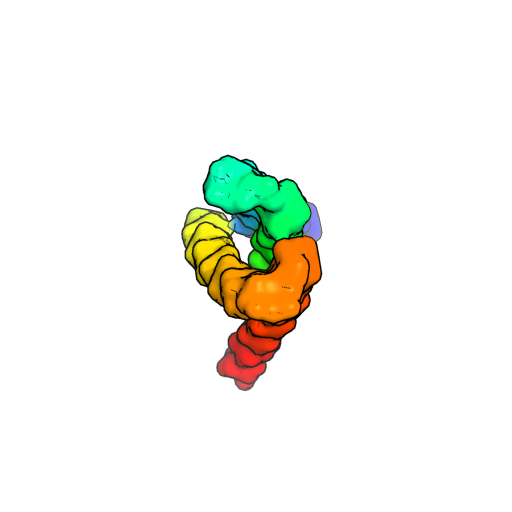 -18.258 1.00 95.38 98 ALA A C 1
ATOM 726 O O . ALA A 1 98 ? 9.817 -6.177 -19.432 1.00 95.38 98 ALA A O 1
ATOM 727 N N . LEU A 1 99 ? 9.945 -5.520 -17.294 1.00 94.81 99 LEU A N 1
ATOM 728 C CA . LEU A 1 99 ? 9.362 -4.191 -17.492 1.00 94.81 99 LEU A CA 1
ATOM 729 C C . LEU A 1 99 ? 10.299 -3.067 -17.041 1.00 94.81 99 LEU A C 1
ATOM 731 O O . LEU A 1 99 ? 11.116 -3.226 -16.135 1.00 94.81 99 LEU A O 1
ATOM 735 N N . ALA A 1 100 ? 10.111 -1.883 -17.631 1.00 93.06 100 ALA A N 1
ATOM 736 C CA . ALA A 1 100 ? 10.753 -0.661 -17.159 1.00 93.06 100 ALA A CA 1
ATOM 737 C C . ALA A 1 100 ? 10.338 -0.344 -15.703 1.00 93.06 100 ALA A C 1
ATOM 739 O O . ALA A 1 100 ? 9.195 -0.627 -15.329 1.00 93.06 100 ALA A O 1
ATOM 740 N N . PRO A 1 101 ? 11.198 0.307 -14.892 1.00 88.25 101 PRO A N 1
ATOM 741 C CA . PRO A 1 101 ? 10.949 0.524 -13.462 1.00 88.25 101 PRO A CA 1
ATOM 742 C C . PRO A 1 101 ? 9.596 1.172 -13.146 1.00 88.25 101 PRO A C 1
ATOM 744 O O . PRO A 1 101 ? 8.898 0.745 -12.233 1.00 88.25 101 PRO A O 1
ATOM 747 N N . THR A 1 102 ? 9.186 2.164 -13.939 1.00 90.81 102 THR A N 1
ATOM 748 C CA . THR A 1 102 ? 7.902 2.858 -13.772 1.00 90.81 102 THR A CA 1
ATOM 749 C C . THR A 1 102 ? 6.708 1.932 -14.004 1.00 90.81 102 THR A C 1
ATOM 751 O O . THR A 1 102 ? 5.737 1.965 -13.252 1.00 90.81 102 THR A O 1
ATOM 754 N N . ALA A 1 103 ? 6.783 1.079 -15.030 1.00 92.06 103 ALA A N 1
ATOM 755 C CA . ALA A 1 103 ? 5.736 0.110 -15.333 1.00 92.06 103 ALA A CA 1
ATOM 756 C C . ALA A 1 103 ? 5.695 -1.007 -14.281 1.00 92.06 103 ALA A C 1
ATOM 758 O O . ALA A 1 103 ? 4.613 -1.396 -13.849 1.00 92.06 103 ALA A O 1
ATOM 759 N N . ALA A 1 104 ? 6.857 -1.469 -13.812 1.00 92.81 104 ALA A N 1
ATOM 760 C CA . ALA A 1 104 ? 6.953 -2.458 -12.743 1.00 92.81 104 ALA A CA 1
ATOM 761 C C . ALA A 1 104 ? 6.322 -1.962 -11.431 1.00 92.81 104 ALA A C 1
ATOM 763 O O . ALA A 1 104 ? 5.571 -2.704 -10.801 1.00 92.81 104 ALA A O 1
ATOM 764 N N . ALA A 1 105 ? 6.549 -0.698 -11.059 1.00 91.38 105 ALA A N 1
ATOM 765 C CA . ALA A 1 105 ? 5.902 -0.076 -9.904 1.00 91.38 105 ALA A CA 1
ATOM 766 C C . ALA A 1 105 ? 4.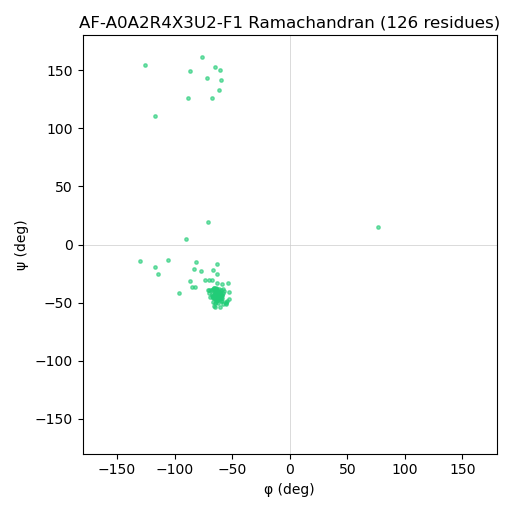373 0.014 -10.072 1.00 91.38 105 ALA A C 1
ATOM 768 O O . ALA A 1 105 ? 3.623 -0.266 -9.138 1.00 91.38 105 ALA A O 1
ATOM 769 N N . GLY A 1 106 ? 3.899 0.332 -11.282 1.00 91.56 106 GLY A N 1
ATOM 770 C CA . GLY A 1 106 ? 2.471 0.302 -11.612 1.00 91.56 106 GLY A CA 1
ATOM 771 C C . GLY A 1 106 ? 1.853 -1.094 -11.467 1.00 91.56 106 GLY A C 1
ATOM 772 O O . GLY A 1 106 ? 0.778 -1.235 -10.887 1.00 91.56 106 GLY A O 1
ATOM 773 N N . VAL A 1 107 ? 2.550 -2.140 -11.920 1.00 93.31 107 VAL A N 1
ATOM 774 C CA . VAL A 1 107 ? 2.127 -3.537 -11.715 1.00 93.31 107 VAL A CA 1
ATOM 775 C C . VAL A 1 107 ? 2.104 -3.883 -10.227 1.00 93.31 107 VAL A C 1
ATOM 777 O O . VAL A 1 107 ? 1.112 -4.436 -9.753 1.00 93.31 107 VAL A O 1
ATOM 780 N N . GLY A 1 108 ? 3.141 -3.497 -9.478 1.00 91.94 108 GLY A N 1
ATOM 781 C CA . GLY A 1 108 ? 3.192 -3.634 -8.022 1.00 91.94 108 GLY A CA 1
ATOM 782 C C . GLY A 1 108 ? 1.971 -3.013 -7.347 1.00 91.94 108 GLY A C 1
ATOM 783 O O . GLY A 1 108 ? 1.318 -3.669 -6.537 1.00 91.94 108 GLY A O 1
ATOM 784 N N . PHE A 1 109 ? 1.600 -1.793 -7.741 1.00 92.31 109 PHE A N 1
ATOM 785 C CA . PHE A 1 109 ? 0.428 -1.090 -7.219 1.00 92.31 109 PHE A CA 1
ATOM 786 C C . PHE A 1 109 ? -0.869 -1.863 -7.484 1.00 92.31 109 PHE A C 1
ATOM 788 O O . PHE A 1 109 ? -1.625 -2.143 -6.550 1.00 92.31 109 PHE A O 1
ATOM 795 N N . VAL A 1 110 ? -1.124 -2.230 -8.744 1.00 94.88 110 VAL A N 1
ATOM 796 C CA . VAL A 1 110 ? -2.379 -2.879 -9.158 1.00 94.88 110 VAL A CA 1
ATOM 797 C C . VAL A 1 110 ? -2.532 -4.247 -8.505 1.00 94.88 110 VAL A C 1
ATOM 799 O O . VAL A 1 110 ? -3.573 -4.532 -7.914 1.00 94.88 110 VAL A O 1
ATOM 802 N N . VAL A 1 111 ? -1.496 -5.085 -8.574 1.00 94.56 111 VAL A N 1
ATOM 803 C CA . VAL A 1 111 ? -1.537 -6.449 -8.032 1.00 94.56 111 VAL A CA 1
ATOM 804 C C . VAL A 1 111 ? -1.677 -6.417 -6.517 1.00 94.56 111 VAL A C 1
ATOM 806 O O . VAL A 1 111 ? -2.535 -7.110 -5.975 1.00 94.56 111 VAL A O 1
ATOM 809 N N . THR A 1 112 ? -0.891 -5.587 -5.828 1.00 93.31 112 THR A N 1
ATOM 810 C CA . THR A 1 112 ? -0.953 -5.503 -4.361 1.00 93.31 112 THR A CA 1
ATOM 811 C C . THR A 1 112 ? -2.319 -5.018 -3.904 1.00 93.31 112 THR A C 1
ATOM 813 O O . THR A 1 112 ? -2.901 -5.623 -3.008 1.00 93.31 112 THR A O 1
ATOM 816 N N . SER A 1 113 ? -2.870 -3.990 -4.558 1.00 89.88 113 SER A N 1
ATOM 817 C CA . SER A 1 113 ? -4.217 -3.491 -4.261 1.00 89.88 113 SER A CA 1
ATOM 818 C C . SER A 1 113 ? -5.273 -4.576 -4.484 1.00 89.88 113 SER A C 1
ATOM 820 O O . SER A 1 113 ? -6.108 -4.807 -3.614 1.00 89.88 113 SER A O 1
ATOM 822 N N . ALA A 1 114 ? -5.217 -5.293 -5.611 1.00 92.19 114 ALA A N 1
ATOM 823 C CA . ALA A 1 114 ? -6.163 -6.364 -5.919 1.00 92.19 114 ALA A CA 1
ATOM 824 C C . ALA A 1 114 ? -6.113 -7.504 -4.889 1.00 92.19 114 ALA A C 1
ATOM 826 O O . ALA A 1 114 ? -7.158 -7.956 -4.424 1.00 92.19 114 ALA A O 1
ATOM 827 N N . VAL A 1 115 ? -4.911 -7.936 -4.495 1.00 90.69 115 VAL A N 1
ATOM 828 C CA . VAL A 1 115 ? -4.712 -8.977 -3.475 1.00 90.69 115 VAL A CA 1
ATOM 829 C C . VAL A 1 115 ? -5.253 -8.522 -2.122 1.00 90.69 115 VAL A C 1
ATOM 831 O O . VAL A 1 115 ? -6.015 -9.250 -1.490 1.00 90.69 115 VAL A O 1
ATOM 834 N N . ALA A 1 116 ? -4.913 -7.306 -1.698 1.00 87.31 116 ALA A N 1
ATOM 835 C CA . ALA A 1 116 ? -5.416 -6.703 -0.470 1.00 87.31 116 ALA A CA 1
ATOM 836 C C . ALA A 1 116 ? -6.952 -6.685 -0.415 1.00 87.31 116 ALA A C 1
ATOM 838 O O . ALA A 1 116 ? -7.552 -7.127 0.567 1.00 87.31 116 ALA A O 1
ATOM 839 N N . TYR A 1 117 ? -7.594 -6.227 -1.492 1.00 85.88 117 TYR A N 1
ATOM 840 C CA . TYR A 1 117 ? -9.049 -6.194 -1.582 1.00 85.88 117 TYR A CA 1
ATOM 841 C C . TYR A 1 117 ? -9.669 -7.589 -1.580 1.00 85.88 117 TYR A C 1
ATOM 843 O O . TYR A 1 117 ? -10.656 -7.805 -0.876 1.00 85.88 117 TYR A O 1
ATOM 851 N N . ALA A 1 118 ? -9.089 -8.537 -2.319 1.00 86.81 118 ALA A N 1
ATOM 852 C CA . ALA A 1 118 ? -9.557 -9.918 -2.336 1.00 86.81 118 ALA A CA 1
ATOM 853 C C . ALA A 1 118 ? -9.521 -10.530 -0.925 1.00 86.81 118 ALA A C 1
ATOM 855 O O . ALA A 1 118 ? -10.518 -11.089 -0.466 1.00 86.81 118 ALA A O 1
ATOM 856 N N . LEU A 1 119 ? -8.422 -10.341 -0.191 1.00 84.31 119 LEU A N 1
ATOM 857 C CA . LEU A 1 119 ? -8.289 -10.822 1.185 1.00 84.31 119 LEU A CA 1
ATOM 858 C C . LEU A 1 119 ? -9.320 -10.184 2.121 1.00 84.31 119 LEU A C 1
ATOM 860 O O . LEU A 1 119 ? -9.977 -10.899 2.875 1.00 84.31 119 LEU A O 1
ATOM 864 N N . ALA A 1 120 ? -9.531 -8.869 2.024 1.00 83.38 120 ALA A N 1
ATOM 865 C CA . ALA A 1 120 ? -10.547 -8.182 2.819 1.00 83.38 120 ALA A CA 1
ATOM 866 C C . ALA A 1 120 ? -11.965 -8.701 2.521 1.00 83.38 120 ALA A C 1
ATOM 868 O O . ALA A 1 120 ? -12.781 -8.850 3.430 1.00 83.38 120 ALA A O 1
ATOM 869 N N . THR A 1 121 ? -12.273 -9.014 1.257 1.00 84.00 121 THR A N 1
ATOM 870 C CA . THR A 1 121 ? -13.578 -9.590 0.897 1.00 84.00 121 THR A CA 1
ATOM 871 C C . THR A 1 121 ? -13.766 -11.011 1.420 1.00 84.00 121 THR A C 1
ATOM 873 O O . THR A 1 121 ? -14.851 -11.331 1.903 1.00 84.00 121 THR A O 1
ATOM 876 N N . VAL A 1 122 ? -12.720 -11.842 1.383 1.00 82.75 122 VAL A N 1
ATOM 877 C CA . VAL A 1 122 ? -12.766 -13.214 1.905 1.00 82.75 122 VAL A CA 1
ATOM 878 C C . VAL A 1 122 ? -12.934 -13.205 3.424 1.00 82.75 122 VAL A C 1
ATOM 880 O O . VAL A 1 122 ? -13.824 -13.886 3.927 1.00 82.75 122 VAL A O 1
ATOM 883 N N . ALA A 1 123 ? -12.169 -12.378 4.141 1.00 78.50 123 ALA A N 1
ATOM 884 C CA . ALA A 1 123 ? -12.274 -12.246 5.596 1.00 78.50 123 ALA A CA 1
ATOM 885 C C . ALA A 1 123 ? -13.687 -11.832 6.045 1.00 78.50 123 ALA A C 1
ATOM 887 O O . ALA A 1 123 ? -14.224 -12.366 7.009 1.00 78.50 123 ALA A O 1
ATOM 888 N N . ARG A 1 124 ? -14.347 -10.947 5.289 1.00 73.44 124 ARG A N 1
ATOM 889 C CA . ARG A 1 124 ? -15.736 -10.556 5.566 1.00 73.44 124 ARG A CA 1
ATOM 890 C C . ARG A 1 124 ? -16.743 -11.687 5.341 1.00 73.44 124 ARG A C 1
ATOM 892 O O . ARG A 1 124 ? -17.801 -11.698 5.962 1.00 73.44 124 ARG A O 1
ATOM 899 N N . SER A 1 125 ? -16.460 -12.597 4.409 1.00 72.62 125 SER A N 1
ATOM 900 C CA . SER A 1 125 ? -17.363 -13.706 4.081 1.00 72.62 125 SER A CA 1
ATOM 901 C C . SER A 1 125 ? -17.326 -14.848 5.098 1.00 72.62 125 SER A C 1
ATOM 903 O O . SER A 1 125 ? -18.310 -15.570 5.196 1.00 72.62 125 SER A O 1
ATOM 905 N N . SER A 1 126 ? -16.239 -14.987 5.866 1.00 63.62 126 SER A N 1
ATOM 906 C CA . SER A 1 126 ? -16.097 -16.014 6.910 1.00 63.62 126 SER A CA 1
ATOM 907 C C . SER A 1 126 ? -16.761 -15.662 8.245 1.00 63.62 126 SER A C 1
ATOM 909 O O . SER A 1 126 ? -16.942 -16.553 9.066 1.00 63.62 126 SER A O 1
ATOM 911 N N . ASP A 1 127 ? -17.128 -14.394 8.453 1.00 58.53 127 ASP A N 1
ATOM 912 C CA . ASP A 1 127 ? -17.816 -13.913 9.664 1.00 58.53 127 ASP A CA 1
ATOM 913 C C . ASP A 1 127 ? -19.359 -13.980 9.566 1.00 58.53 127 ASP A C 1
ATOM 915 O O . ASP A 1 127 ? -20.059 -13.512 10.467 1.00 58.53 127 ASP A O 1
ATOM 919 N N . ARG A 1 128 ? -19.909 -14.537 8.476 1.00 52.44 128 ARG A N 1
ATOM 920 C CA . ARG A 1 128 ? -21.351 -14.793 8.290 1.00 52.44 128 ARG A CA 1
ATOM 921 C C . ARG A 1 128 ? -21.675 -16.270 8.446 1.00 52.44 128 ARG A C 1
ATOM 923 O O . ARG A 1 128 ? -22.758 -16.546 9.005 1.00 52.44 128 ARG A O 1
#

Foldseek 3Di:
DDDDDPVVVVVLVCVLLVLLLVLLQVLLVVQLVVCCVPPVDNLLSNLLSCCSNPLLSVLCVLQPDPPDDSVVSNVSSVVVSVVLSVQLVVQLVVLVVPDDSNVSSVRSNVVSSVVSVVVSVVSNVVVD

Radius of gyration: 16.76 Å; Cα contacts (8 Å, |Δi|>4): 122; chains: 1; bounding box: 47×30×47 Å

Secondary structure (DSSP, 8-state):
-PPPPHHHHHHHHHHHHHHHHHHHHHHHHHHHHHHHHHH--HHHHHHHHHHHHHHHHHHHHHH--TTS-HHHHHHHHHHHHHHHHHHHHHHHHHHTTTS-HHHHHHHHHHHHHHHHHHHHHHHHHHT-

Mean predicted aligned error: 7.26 Å

pLDDT: mean 84.36, std 10.53, range [49.56, 95.81]

Solvent-accessible surface area (backbone atoms only — not comparable to full-atom values): 6740 Å² total; per-residue (Å²): 129,86,79,77,50,72,65,58,52,51,50,50,54,48,57,58,51,45,48,32,44,52,49,27,42,54,51,16,54,5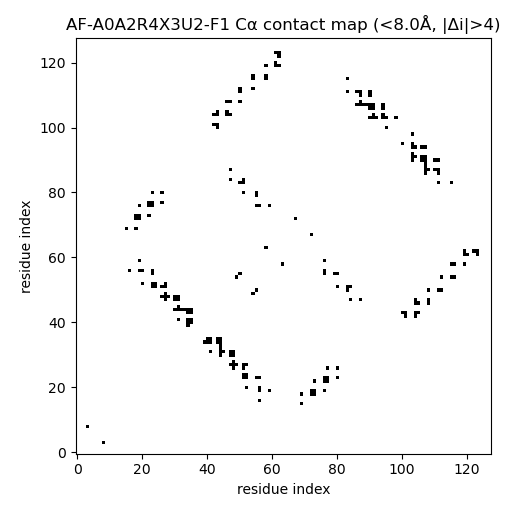0,43,25,52,51,32,32,74,76,73,66,35,63,68,44,10,47,41,52,19,48,47,34,47,56,48,48,48,59,40,44,75,59,67,56,67,98,83,69,55,67,69,58,45,42,55,47,43,53,53,50,42,51,51,54,49,48,49,24,52,52,46,19,57,60,35,44,77,81,37,59,66,71,57,9,29,50,51,11,41,54,52,39,52,52,52,53,52,51,51,37,54,51,60,50,60,74,79,111